Protein AF-A0A2A7ARX6-F1 (afdb_monomer_lite)

Secondary structure (DSSP, 8-state):
--HHHHHHHHHHHHHHTT--HHHHHHHTTS-HHHHHHHHHHT----HHHHHHHHHH-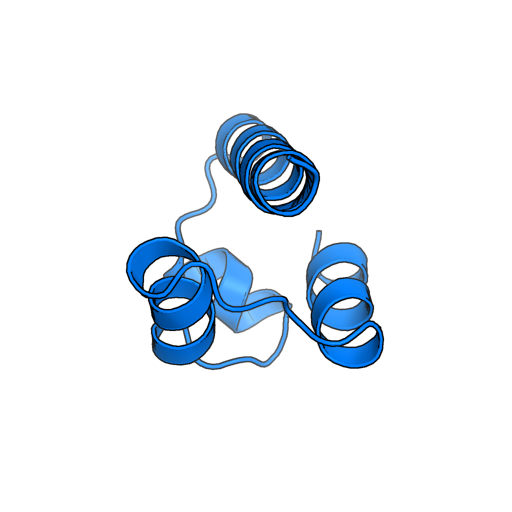

pLDDT: mean 78.69, std 9.0, range [44.31, 87.62]

Structure (mmCIF, N/CA/C/O backbone):
data_AF-A0A2A7ARX6-F1
#
_entry.id   AF-A0A2A7ARX6-F1
#
loop_
_atom_site.group_PDB
_atom_site.id
_atom_site.type_symbol
_atom_site.label_atom_id
_atom_site.label_alt_id
_atom_site.label_comp_id
_atom_site.label_asym_id
_atom_site.label_entity_id
_atom_site.label_seq_id
_atom_site.pdbx_PDB_ins_code
_atom_site.Cartn_x
_atom_site.Cartn_y
_atom_site.Cartn_z
_atom_site.occupancy
_atom_site.B_iso_or_equiv
_atom_site.auth_seq_id
_atom_site.auth_comp_id
_atom_site.auth_asym_id
_atom_site.auth_atom_id
_atom_site.pdbx_PDB_model_num
ATOM 1 N N . MET A 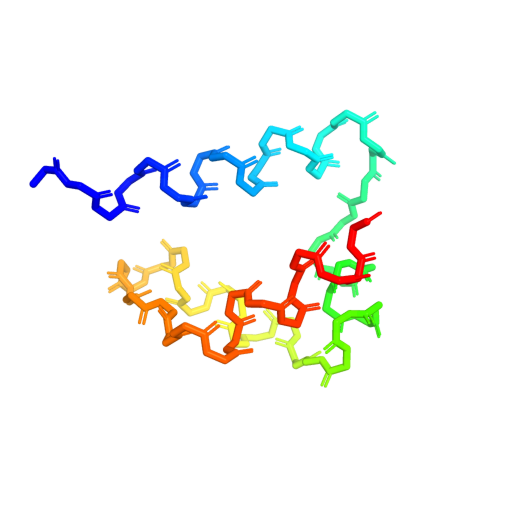1 1 ? 1.041 7.413 -20.025 1.00 44.31 1 MET A N 1
ATOM 2 C CA . MET A 1 1 ? -0.104 7.939 -19.247 1.00 44.31 1 MET A CA 1
ATOM 3 C C . MET A 1 1 ? -0.955 6.789 -18.693 1.00 44.31 1 MET A C 1
ATOM 5 O O . MET A 1 1 ? -2.093 6.631 -19.098 1.00 44.31 1 MET A O 1
ATOM 9 N N . ALA A 1 2 ? -0.409 5.938 -17.819 1.00 51.94 2 ALA A N 1
ATOM 10 C CA . ALA A 1 2 ? -1.170 4.810 -17.241 1.00 51.94 2 ALA A CA 1
ATOM 11 C C . ALA A 1 2 ? -0.678 4.413 -15.837 1.00 51.94 2 ALA A C 1
ATOM 13 O O . ALA A 1 2 ? -1.459 3.941 -15.018 1.00 51.94 2 ALA A O 1
ATOM 14 N N . VAL A 1 3 ? 0.602 4.660 -15.536 1.00 51.44 3 VAL A N 1
ATOM 15 C CA . VAL A 1 3 ? 1.212 4.359 -14.231 1.00 51.44 3 VAL A CA 1
ATOM 16 C C . VAL A 1 3 ? 0.684 5.236 -13.089 1.00 51.44 3 VAL A C 1
ATOM 18 O O . VAL A 1 3 ? 0.482 4.730 -11.987 1.00 51.44 3 VAL A O 1
ATOM 21 N N . ASP A 1 4 ? 0.330 6.497 -13.365 1.00 57.22 4 ASP A N 1
ATOM 22 C CA . ASP A 1 4 ? -0.311 7.395 -12.393 1.00 57.22 4 ASP A CA 1
ATOM 23 C C . ASP A 1 4 ? -1.626 6.846 -11.831 1.00 57.22 4 ASP A C 1
ATOM 25 O O . ASP A 1 4 ? -1.972 7.114 -10.682 1.00 57.22 4 ASP A O 1
ATOM 29 N N . ASN A 1 5 ? -2.369 6.052 -12.608 1.00 71.25 5 ASN A N 1
ATOM 30 C CA . ASN A 1 5 ? -3.715 5.650 -12.211 1.00 71.25 5 ASN A CA 1
ATOM 31 C C . ASN A 1 5 ? -3.698 4.655 -11.043 1.00 71.25 5 ASN A C 1
ATOM 33 O O . ASN A 1 5 ? -4.540 4.717 -10.149 1.00 71.25 5 ASN A O 1
ATOM 37 N N . ILE A 1 6 ? -2.705 3.766 -11.013 1.00 76.38 6 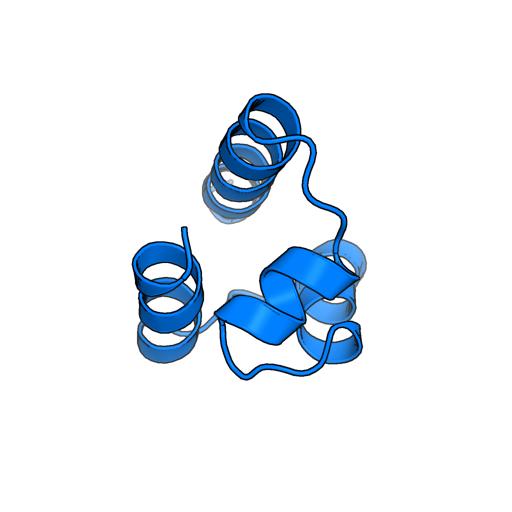ILE A N 1
ATOM 38 C CA . ILE A 1 6 ? -2.597 2.719 -9.993 1.00 76.38 6 ILE A CA 1
ATOM 39 C C . ILE A 1 6 ? -2.148 3.320 -8.658 1.00 76.38 6 ILE A C 1
ATOM 41 O O . ILE A 1 6 ? -2.770 3.069 -7.628 1.00 76.38 6 ILE A O 1
ATOM 45 N N . LEU A 1 7 ? -1.114 4.166 -8.673 1.00 77.44 7 LEU A N 1
ATOM 46 C CA . LEU A 1 7 ? -0.637 4.853 -7.470 1.00 77.44 7 LEU A CA 1
ATOM 47 C C . LEU A 1 7 ? -1.701 5.797 -6.900 1.00 77.44 7 LEU A C 1
ATOM 49 O O . LEU A 1 7 ? -1.874 5.855 -5.681 1.00 77.44 7 LEU A O 1
ATOM 53 N N . ASN A 1 8 ? -2.464 6.483 -7.756 1.00 80.50 8 ASN A N 1
ATOM 54 C CA . ASN A 1 8 ? -3.607 7.282 -7.316 1.00 80.50 8 ASN A CA 1
ATOM 55 C C . ASN A 1 8 ? -4.700 6.422 -6.678 1.00 80.50 8 ASN A C 1
ATOM 57 O O . ASN A 1 8 ? -5.197 6.777 -5.611 1.00 80.50 8 ASN A O 1
ATOM 61 N N . THR A 1 9 ? -5.015 5.266 -7.263 1.00 82.62 9 THR A N 1
ATOM 62 C CA . THR A 1 9 ? -6.003 4.326 -6.709 1.00 82.62 9 THR A CA 1
ATOM 63 C C . THR A 1 9 ? -5.568 3.806 -5.335 1.00 82.62 9 THR A C 1
ATOM 65 O O . THR A 1 9 ? -6.332 3.880 -4.375 1.00 82.62 9 THR A O 1
ATOM 68 N N . ILE A 1 10 ? -4.308 3.378 -5.194 1.00 80.50 10 ILE A N 1
ATOM 69 C CA . ILE A 1 10 ? -3.718 2.977 -3.904 1.00 80.50 10 ILE A CA 1
ATOM 70 C C . ILE A 1 10 ? -3.804 4.129 -2.896 1.00 80.50 10 ILE A C 1
ATOM 72 O O . ILE A 1 10 ? -4.173 3.925 -1.742 1.00 80.50 10 ILE A O 1
ATOM 76 N N . THR A 1 11 ? -3.492 5.354 -3.322 1.00 83.12 11 THR A N 1
ATOM 77 C CA . THR A 1 11 ? -3.549 6.543 -2.458 1.00 83.12 11 THR A CA 1
ATOM 78 C C . THR A 1 11 ? -4.972 6.848 -1.999 1.00 83.12 11 THR A C 1
ATOM 80 O O . THR A 1 11 ? -5.157 7.227 -0.843 1.00 83.12 11 THR A O 1
ATOM 83 N N . ALA A 1 12 ? -5.970 6.670 -2.867 1.00 86.50 12 ALA A N 1
ATOM 84 C CA . ALA A 1 12 ? -7.378 6.842 -2.530 1.00 86.50 12 ALA A CA 1
ATOM 85 C C . ALA A 1 12 ? -7.813 5.841 -1.449 1.00 86.50 12 ALA A C 1
ATOM 87 O O . ALA A 1 12 ? -8.243 6.271 -0.379 1.00 86.50 12 ALA A O 1
ATOM 88 N N . TYR A 1 13 ? -7.571 4.541 -1.660 1.00 85.31 13 TYR A N 1
ATOM 89 C CA . TYR A 1 13 ? -7.874 3.499 -0.668 1.00 85.31 13 TYR A CA 1
ATOM 90 C C . TYR A 1 13 ? -7.152 3.729 0.662 1.00 85.31 13 TYR A C 1
ATOM 92 O O . TYR A 1 13 ? -7.736 3.602 1.741 1.00 85.31 13 TYR A O 1
ATOM 100 N N . ARG A 1 14 ? -5.882 4.143 0.604 1.00 84.75 14 ARG A N 1
ATOM 101 C CA . ARG A 1 14 ? -5.096 4.453 1.801 1.00 84.75 14 ARG A CA 1
ATOM 102 C C . ARG A 1 14 ? -5.680 5.630 2.583 1.00 84.75 14 ARG A C 1
ATOM 104 O O . ARG A 1 14 ? -5.718 5.582 3.811 1.00 84.75 14 ARG A O 1
ATOM 111 N N . LYS A 1 15 ? -6.129 6.685 1.892 1.00 85.00 15 LYS A N 1
ATOM 112 C CA . LYS A 1 15 ? -6.761 7.861 2.513 1.00 85.00 15 LYS A CA 1
ATOM 113 C C . LYS A 1 15 ? -8.113 7.526 3.130 1.00 85.00 15 LYS A C 1
ATOM 115 O O . LYS A 1 15 ? -8.385 7.995 4.231 1.00 85.00 15 LYS A O 1
ATOM 120 N N . GLU A 1 16 ? -8.915 6.706 2.461 1.00 87.62 16 GLU A N 1
ATOM 121 C CA . GLU A 1 16 ? -10.218 6.257 2.960 1.00 87.62 16 GLU A CA 1
ATOM 122 C C . GLU A 1 16 ? -10.083 5.509 4.294 1.00 87.62 16 GLU A C 1
ATOM 124 O O . GLU A 1 16 ? -10.809 5.785 5.246 1.00 87.62 16 GLU A O 1
ATOM 129 N N . ARG A 1 17 ? -9.064 4.651 4.409 1.00 84.50 17 ARG A N 1
ATOM 130 C CA . ARG A 1 17 ? -8.763 3.884 5.631 1.00 84.50 17 ARG A CA 1
ATOM 131 C C . ARG A 1 17 ? -7.860 4.608 6.633 1.00 84.50 17 ARG A C 1
ATOM 133 O O . ARG A 1 17 ? -7.537 4.052 7.678 1.00 84.50 17 ARG A O 1
ATOM 140 N N . LYS A 1 18 ? -7.440 5.842 6.325 1.00 85.50 18 LYS A N 1
ATOM 141 C CA . LYS A 1 18 ? -6.454 6.632 7.090 1.00 85.50 18 LYS A CA 1
ATOM 142 C C . LYS A 1 18 ? -5.141 5.890 7.379 1.00 85.50 18 LYS A C 1
ATOM 144 O O . LYS A 1 18 ? -4.494 6.143 8.391 1.00 85.50 18 LYS A O 1
ATOM 149 N N . TRP A 1 19 ? -4.719 5.007 6.481 1.00 86.31 19 TRP A N 1
ATOM 150 C CA . TRP A 1 19 ? -3.452 4.298 6.627 1.00 86.31 19 TRP A CA 1
ATOM 151 C C . TRP A 1 19 ? -2.262 5.182 6.258 1.00 86.31 19 TRP A C 1
ATOM 153 O O . TRP A 1 19 ? -2.316 6.027 5.354 1.00 86.31 19 TRP A O 1
ATOM 163 N N . SER A 1 20 ? -1.145 4.987 6.950 1.00 84.56 20 SER A N 1
ATOM 164 C CA . SER A 1 20 ? 0.143 5.538 6.539 1.00 84.56 20 SER A CA 1
ATOM 165 C C . SER A 1 20 ? 0.822 4.622 5.508 1.00 84.56 20 SER A C 1
ATOM 167 O O . SER A 1 20 ? 0.393 3.493 5.268 1.00 84.56 20 SER A O 1
ATOM 169 N N . LEU A 1 21 ? 1.903 5.095 4.873 1.00 81.56 21 LEU A N 1
ATOM 170 C CA . LEU A 1 21 ? 2.753 4.223 4.040 1.00 81.56 21 LEU A CA 1
ATOM 171 C C . LEU A 1 21 ? 3.292 3.037 4.841 1.00 81.56 21 LEU A C 1
ATOM 173 O O . LEU A 1 21 ? 3.473 1.956 4.293 1.00 81.56 21 LEU A O 1
ATOM 177 N N . TYR A 1 22 ? 3.561 3.264 6.126 1.00 85.50 22 TYR A N 1
ATOM 178 C CA . TYR A 1 22 ? 4.096 2.256 7.020 1.00 85.50 22 TYR A CA 1
ATOM 179 C C . TYR A 1 22 ? 3.063 1.170 7.329 1.00 85.50 22 TYR A C 1
ATOM 181 O O . TYR A 1 22 ? 3.392 -0.009 7.229 1.00 85.50 22 TYR A O 1
ATOM 189 N N . ASP A 1 23 ? 1.818 1.550 7.622 1.00 84.62 23 ASP A N 1
ATOM 190 C CA . ASP A 1 23 ? 0.741 0.587 7.889 1.00 84.62 23 ASP A CA 1
ATOM 191 C C . ASP A 1 23 ? 0.472 -0.262 6.650 1.00 84.62 23 ASP A C 1
ATOM 193 O O . ASP A 1 23 ? 0.504 -1.488 6.718 1.00 84.62 23 ASP A O 1
ATOM 197 N N . LEU A 1 24 ? 0.331 0.385 5.488 1.00 83.69 24 LEU A N 1
ATOM 198 C CA . LEU A 1 24 ? 0.137 -0.311 4.218 1.00 83.69 24 LEU A CA 1
ATOM 199 C C . LEU A 1 24 ? 1.271 -1.303 3.930 1.00 83.69 24 LEU A C 1
ATOM 201 O O . LEU A 1 24 ? 1.029 -2.436 3.525 1.00 83.69 24 LEU A O 1
ATOM 205 N N . ALA A 1 25 ? 2.516 -0.880 4.144 1.00 85.12 25 ALA A N 1
ATOM 206 C CA . ALA A 1 25 ? 3.680 -1.734 3.959 1.00 85.12 25 ALA A CA 1
ATOM 207 C C . ALA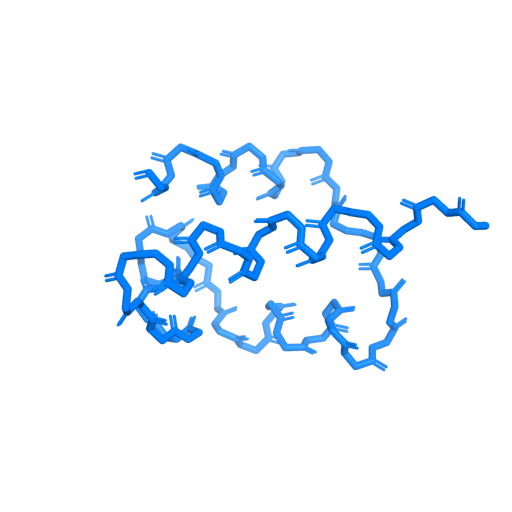 A 1 25 ? 3.683 -2.922 4.930 1.00 85.12 25 ALA A C 1
ATOM 209 O O . ALA A 1 25 ? 3.982 -4.043 4.521 1.00 85.12 25 ALA A O 1
ATOM 210 N N . THR A 1 26 ? 3.304 -2.684 6.185 1.00 86.25 26 THR A N 1
ATOM 211 C CA . THR A 1 26 ? 3.220 -3.708 7.230 1.00 86.25 26 THR A CA 1
ATOM 212 C C . THR A 1 26 ? 2.164 -4.755 6.887 1.00 86.25 26 THR A C 1
ATOM 214 O O . THR A 1 2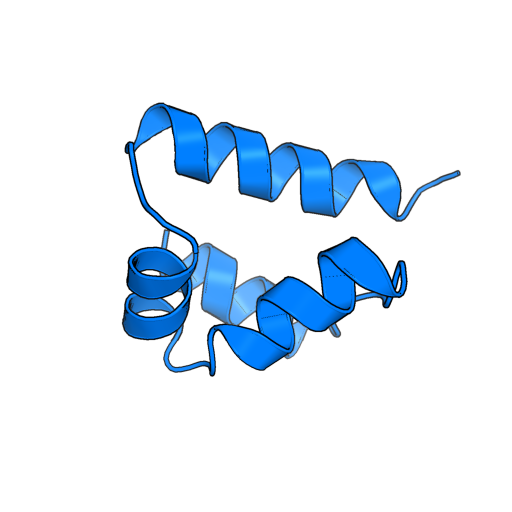6 ? 2.469 -5.944 6.914 1.00 86.25 26 THR A O 1
ATOM 217 N N . HIS A 1 27 ? 0.966 -4.329 6.477 1.00 85.19 27 HIS A N 1
ATOM 218 C CA . HIS A 1 27 ? -0.099 -5.237 6.045 1.00 85.19 27 HIS A CA 1
ATOM 219 C C . HIS A 1 27 ? 0.284 -6.015 4.777 1.00 85.19 27 HIS A C 1
ATOM 221 O O . HIS A 1 27 ? 0.062 -7.219 4.704 1.00 85.19 27 HIS A O 1
ATOM 227 N N . ALA A 1 28 ? 0.938 -5.364 3.810 1.00 83.38 28 ALA A N 1
ATOM 228 C CA . ALA A 1 28 ? 1.389 -6.000 2.568 1.00 83.38 28 ALA A CA 1
ATOM 229 C C . ALA A 1 28 ? 2.613 -6.915 2.738 1.00 83.38 28 ALA A C 1
ATOM 231 O O . ALA A 1 28 ? 3.042 -7.560 1.776 1.00 83.38 28 ALA A O 1
ATOM 232 N N . GLY A 1 29 ? 3.221 -6.957 3.929 1.00 84.38 29 GLY A N 1
ATOM 233 C CA . GLY A 1 29 ? 4.472 -7.680 4.160 1.00 84.38 29 GLY A CA 1
ATOM 234 C C . GLY A 1 29 ? 5.620 -7.151 3.291 1.00 84.38 29 GLY A C 1
ATOM 235 O O . GLY A 1 29 ? 6.477 -7.914 2.841 1.00 84.38 29 GLY A O 1
ATOM 236 N N . MET A 1 30 ? 5.614 -5.850 2.998 1.00 83.88 30 MET A N 1
ATOM 237 C CA . MET A 1 30 ? 6.596 -5.170 2.155 1.00 83.88 30 MET A CA 1
ATOM 238 C C . MET A 1 30 ? 7.327 -4.087 2.947 1.00 83.88 30 MET A C 1
ATOM 240 O O . MET A 1 30 ? 6.864 -3.618 3.981 1.00 83.88 30 MET A O 1
ATOM 244 N N . LYS A 1 31 ? 8.481 -3.629 2.454 1.00 83.31 31 LYS A N 1
ATOM 245 C CA . LYS A 1 31 ? 9.157 -2.477 3.063 1.00 83.31 31 LYS A CA 1
ATOM 246 C C . LYS A 1 31 ? 8.481 -1.185 2.604 1.00 83.31 31 LYS A C 1
ATOM 248 O O . LYS A 1 31 ? 8.299 -0.977 1.408 1.00 83.31 31 LYS A O 1
ATOM 253 N N . SER A 1 32 ? 8.207 -0.271 3.539 1.00 80.19 32 SER A N 1
ATOM 254 C CA . SER A 1 32 ? 7.687 1.079 3.235 1.00 80.19 32 SER A CA 1
ATOM 255 C C . SER A 1 32 ? 8.569 1.825 2.221 1.00 80.19 32 SER A C 1
ATOM 257 O O . SER A 1 32 ? 8.074 2.531 1.345 1.00 80.19 32 SER A O 1
ATOM 259 N N . ILE A 1 33 ? 9.881 1.562 2.257 1.00 80.56 33 ILE A N 1
ATOM 260 C CA . ILE A 1 33 ? 10.861 2.071 1.290 1.00 80.56 33 ILE A CA 1
ATOM 261 C C . ILE A 1 33 ? 10.508 1.646 -0.141 1.00 80.56 33 ILE A C 1
ATOM 263 O O . ILE A 1 33 ? 10.541 2.483 -1.033 1.00 80.56 33 ILE A O 1
ATOM 267 N N . THR A 1 34 ? 10.108 0.388 -0.360 1.00 81.12 34 THR A N 1
ATOM 268 C CA . THR A 1 34 ? 9.724 -0.132 -1.682 1.00 81.12 34 THR A CA 1
ATOM 269 C C . THR A 1 34 ? 8.521 0.617 -2.248 1.00 81.12 34 THR A C 1
ATOM 271 O O . THR A 1 34 ? 8.528 0.998 -3.415 1.00 81.12 34 THR A O 1
ATOM 274 N N . ILE A 1 35 ? 7.523 0.895 -1.404 1.00 80.00 35 ILE A N 1
ATOM 275 C CA . ILE A 1 35 ? 6.348 1.679 -1.796 1.00 80.00 35 ILE A CA 1
ATOM 276 C C . ILE A 1 35 ? 6.764 3.117 -2.123 1.00 80.00 35 ILE A C 1
ATOM 278 O O . ILE A 1 35 ? 6.394 3.646 -3.168 1.00 80.00 35 ILE A O 1
ATOM 282 N N . SER A 1 36 ? 7.589 3.735 -1.273 1.00 81.62 36 SER A N 1
ATOM 283 C CA . SER A 1 36 ? 8.114 5.087 -1.498 1.00 81.62 36 SER A CA 1
ATOM 284 C C . SER A 1 36 ? 8.904 5.201 -2.810 1.00 81.62 36 SER A C 1
ATOM 286 O O . SER A 1 36 ? 8.809 6.216 -3.500 1.00 81.62 36 SER A O 1
ATOM 288 N N . THR A 1 37 ? 9.636 4.153 -3.208 1.00 82.88 37 THR A N 1
ATOM 289 C CA . THR A 1 37 ? 10.341 4.102 -4.498 1.00 82.88 37 THR A CA 1
ATOM 290 C C . THR A 1 37 ? 9.380 4.122 -5.685 1.00 82.88 37 THR A C 1
ATOM 292 O O . THR A 1 37 ? 9.681 4.781 -6.675 1.00 82.88 37 THR A O 1
ATOM 295 N N . TRP A 1 38 ? 8.218 3.470 -5.604 1.00 80.44 38 TRP A N 1
ATOM 296 C CA . TRP A 1 38 ? 7.218 3.536 -6.678 1.00 80.44 38 TRP A CA 1
ATOM 297 C C . TRP A 1 38 ? 6.657 4.944 -6.855 1.00 80.44 38 TRP A C 1
ATOM 299 O O . TRP A 1 38 ? 6.563 5.417 -7.985 1.00 80.44 38 TRP A O 1
ATOM 309 N N . TYR A 1 39 ? 6.376 5.639 -5.749 1.00 77.25 39 TYR A N 1
ATOM 310 C CA . TYR A 1 39 ? 5.915 7.029 -5.782 1.00 77.25 39 TYR A CA 1
ATOM 311 C C . TYR A 1 39 ? 6.985 8.009 -6.284 1.00 77.25 39 TYR A C 1
ATOM 313 O O . TYR A 1 39 ? 6.665 8.902 -7.057 1.00 77.25 39 TYR A O 1
ATOM 321 N N . ASN A 1 40 ? 8.247 7.856 -5.867 1.00 79.31 40 ASN A N 1
ATOM 322 C CA . ASN A 1 40 ? 9.319 8.789 -6.245 1.00 79.31 40 ASN A CA 1
ATOM 323 C C . ASN A 1 40 ? 9.897 8.524 -7.638 1.00 79.31 40 ASN A C 1
ATOM 325 O O . ASN A 1 40 ? 10.260 9.459 -8.342 1.00 79.31 40 ASN A O 1
ATOM 329 N N . ASN A 1 41 ? 10.018 7.258 -8.032 1.00 78.62 41 ASN A N 1
ATOM 330 C CA . ASN A 1 41 ? 10.706 6.862 -9.263 1.00 78.62 41 ASN A CA 1
ATOM 331 C C . ASN A 1 41 ? 9.726 6.521 -10.398 1.00 78.62 41 ASN A C 1
ATOM 333 O O . ASN A 1 41 ? 10.132 5.972 -11.417 1.00 78.62 41 ASN A O 1
ATOM 337 N N . SER A 1 42 ? 8.420 6.772 -10.204 1.00 66.25 42 SER A N 1
ATOM 338 C CA . SER A 1 42 ? 7.348 6.317 -11.109 1.00 66.25 42 SER A CA 1
ATOM 339 C C . SER A 1 42 ? 7.489 4.835 -11.484 1.00 66.25 42 SER A C 1
ATOM 341 O O . SER A 1 42 ? 7.161 4.413 -12.593 1.00 66.25 42 SER A O 1
ATOM 343 N N . ALA A 1 43 ? 8.050 4.043 -10.567 1.00 68.62 43 ALA A N 1
ATOM 344 C CA . ALA A 1 43 ? 8.387 2.662 -10.837 1.00 68.62 43 ALA A CA 1
ATOM 345 C C . ALA A 1 43 ? 7.108 1.834 -10.791 1.00 68.62 43 ALA A C 1
ATOM 347 O O . ALA A 1 43 ? 6.375 1.855 -9.803 1.00 68.62 43 ALA A O 1
ATOM 348 N N . THR A 1 44 ? 6.845 1.100 -11.868 1.00 67.69 44 THR A N 1
ATOM 349 C CA . THR A 1 44 ? 5.664 0.250 -11.974 1.00 67.69 44 THR A CA 1
ATOM 350 C C . THR A 1 44 ? 5.795 -0.937 -11.023 1.00 67.69 44 THR A C 1
ATOM 352 O O . THR A 1 44 ? 6.680 -1.774 -11.237 1.00 67.69 44 THR A O 1
ATOM 355 N N . PRO A 1 45 ? 4.945 -1.052 -9.983 1.00 70.69 45 PRO A N 1
ATOM 356 C CA . PRO A 1 45 ? 4.900 -2.268 -9.189 1.00 70.69 45 PRO A CA 1
ATOM 357 C C . PRO A 1 45 ? 4.578 -3.445 -10.111 1.00 70.69 45 PRO A C 1
ATOM 359 O O . PRO A 1 45 ? 3.711 -3.364 -10.981 1.00 70.69 45 PRO A O 1
ATOM 362 N N . SER A 1 46 ? 5.289 -4.553 -9.931 1.00 76.62 46 SER A N 1
ATOM 363 C CA . SER A 1 46 ? 4.951 -5.794 -10.623 1.00 76.62 46 SER A CA 1
ATOM 364 C C . SER A 1 46 ? 3.598 -6.307 -10.121 1.00 76.62 46 SER A C 1
ATOM 366 O O . SER A 1 46 ? 3.258 -6.093 -8.956 1.00 76.62 46 SER A O 1
ATOM 368 N N . ILE A 1 47 ? 2.847 -7.030 -10.959 1.00 80.56 47 ILE A N 1
ATOM 369 C CA . ILE A 1 47 ? 1.536 -7.591 -10.578 1.00 80.56 47 ILE A CA 1
ATOM 370 C C . ILE A 1 47 ? 1.563 -8.328 -9.223 1.00 80.56 47 ILE A C 1
ATOM 372 O O . ILE A 1 47 ? 0.692 -8.044 -8.407 1.00 80.56 47 ILE A O 1
ATOM 376 N N . PRO A 1 48 ? 2.563 -9.175 -8.893 1.00 79.75 48 PRO A N 1
ATOM 377 C CA . PRO A 1 48 ? 2.615 -9.840 -7.588 1.00 79.75 48 PRO A CA 1
ATOM 378 C C . PRO A 1 48 ? 2.721 -8.863 -6.411 1.00 79.75 48 PRO A C 1
ATOM 380 O O . PRO A 1 48 ? 2.151 -9.096 -5.351 1.00 79.75 48 PRO A O 1
ATOM 383 N N . SER A 1 49 ? 3.454 -7.762 -6.586 1.00 78.75 49 SER A N 1
ATOM 384 C CA . SER A 1 49 ? 3.583 -6.715 -5.572 1.00 78.75 49 SER A CA 1
ATOM 385 C C . SER A 1 49 ? 2.274 -5.952 -5.412 1.00 78.75 49 SER A C 1
ATOM 387 O O . SER A 1 49 ? 1.873 -5.675 -4.289 1.00 78.75 49 SER A O 1
ATOM 389 N N . LEU A 1 50 ? 1.591 -5.660 -6.522 1.00 78.75 50 LEU A N 1
ATOM 390 C CA . LEU A 1 50 ? 0.291 -5.001 -6.501 1.00 78.75 50 LEU A CA 1
ATOM 391 C C . LEU A 1 50 ? -0.766 -5.859 -5.805 1.00 78.75 50 LEU A C 1
ATOM 393 O O . LEU A 1 50 ? -1.484 -5.358 -4.950 1.00 78.75 50 LEU A O 1
ATOM 397 N N . VAL A 1 51 ? -0.803 -7.156 -6.122 1.00 83.00 51 VAL A N 1
ATOM 398 C CA . VAL A 1 51 ? -1.710 -8.117 -5.490 1.00 83.00 51 VAL A CA 1
ATOM 399 C C . VAL A 1 51 ? -1.482 -8.146 -3.986 1.00 83.00 51 VAL A C 1
ATOM 401 O O . VAL A 1 51 ? -2.450 -8.018 -3.264 1.00 83.00 51 VAL A O 1
ATOM 404 N N . LYS A 1 52 ? -0.236 -8.188 -3.493 1.00 84.00 52 LYS A N 1
ATOM 405 C CA . LYS A 1 52 ? 0.034 -8.140 -2.041 1.00 84.00 52 LYS A CA 1
ATOM 406 C C . LYS A 1 52 ? -0.501 -6.885 -1.356 1.00 84.00 52 LYS A C 1
ATOM 408 O O . LYS A 1 52 ? -0.961 -6.965 -0.228 1.00 84.00 52 LYS A O 1
ATOM 413 N N . ILE A 1 53 ? -0.422 -5.731 -2.015 1.00 80.31 53 ILE A N 1
ATOM 414 C CA . ILE A 1 53 ? -0.969 -4.475 -1.483 1.00 80.31 53 ILE A CA 1
ATOM 415 C C . ILE A 1 53 ? -2.494 -4.520 -1.493 1.00 80.31 53 ILE A C 1
ATOM 417 O O . ILE A 1 53 ? -3.115 -4.097 -0.530 1.00 80.31 53 ILE A O 1
ATOM 421 N N . CYS A 1 54 ? -3.088 -5.011 -2.582 1.00 80.06 54 CYS A N 1
ATOM 422 C CA . CYS A 1 54 ? -4.532 -5.174 -2.712 1.00 80.06 54 CYS A CA 1
ATOM 423 C C . CYS A 1 54 ? -5.101 -6.213 -1.741 1.00 80.06 54 CYS A C 1
ATOM 425 O O . CYS A 1 54 ? -6.211 -6.021 -1.282 1.00 80.06 54 CYS A O 1
ATOM 427 N N . ASP A 1 55 ? -4.357 -7.274 -1.436 1.00 82.06 55 ASP A N 1
ATOM 428 C CA . ASP A 1 55 ? -4.713 -8.315 -0.461 1.00 82.06 55 ASP A CA 1
ATOM 429 C C . ASP A 1 55 ? -4.580 -7.789 0.979 1.00 82.06 55 ASP A C 1
ATOM 431 O O . ASP A 1 55 ? -5.340 -8.138 1.873 1.00 82.06 55 ASP A O 1
ATOM 435 N N . ALA A 1 56 ? -3.624 -6.882 1.187 1.00 81.06 56 ALA A N 1
ATOM 436 C CA . ALA A 1 56 ? -3.417 -6.185 2.446 1.00 81.06 56 ALA A CA 1
ATOM 437 C C . ALA A 1 56 ? -4.427 -5.073 2.738 1.00 81.06 56 ALA A C 1
ATOM 439 O O . ALA A 1 56 ? -4.573 -4.707 3.904 1.00 81.06 56 ALA A O 1
ATOM 440 N N . PHE A 1 57 ? -5.060 -4.506 1.708 1.00 71.25 57 PHE A N 1
ATOM 441 C CA . PHE A 1 57 ? -6.188 -3.581 1.832 1.00 71.25 57 PHE A CA 1
ATOM 442 C C . PHE A 1 57 ? -7.475 -4.344 2.159 1.00 71.25 57 PHE A C 1
ATOM 444 O O . PHE A 1 57 ? -8.149 -3.961 3.145 1.00 71.25 57 PHE A O 1
#

Radius of gyration: 10.27 Å; chains: 1; bounding box: 21×19×27 Å

Organism: NCBI:txid853

Foldseek 3Di:
DPLVVLLVVLVVVCVVVVHDLCLLCVLLVHDSVVNVCCVPVVDRDDPVSSVSSVVSD

Sequence (57 aa):
MAVDNILNTITAYRKERKWSLYDLATHAGMKSITISTWYNNSATPSIPSLVKICDAF

InterPro domains:
  IPR001387 Cro/C1-type, helix-turn-helix domain [PF13443] (13-57)
  IPR001387 Cro/C1-type, helix-turn-helix domain [PS50943] (10-57)
  IPR001387 Cro/C1-type, helix-tur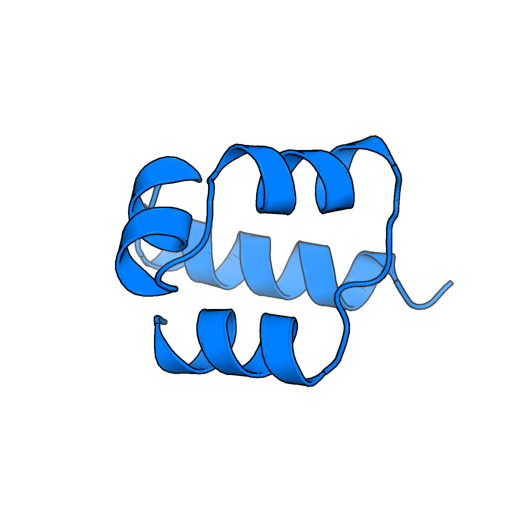n-helix domain [cd00093] (8-57)
  IPR010982 Lambda repressor-like, DNA-binding domain superfamily [G3DSA:1.10.260.40] (1-57)
  IPR010982 Lambda repressor-like, DNA-binding domain superfamily [SSF47413] (5-57)